Protein AF-A0A7C6M2B3-F1 (afdb_monomer_lite)

Foldseek 3Di:
DDPVVVCVVVVPDPDLPPDVLVVLVVVLVVLLCVLQPPDDAQEDPPSQADPPSCCVCRDVSCDPVSLVSNLVSCLVVLHAYECEPVRLDDALVSVLVSVVSVHAYDYHPPDPDPCPPDRPSVVVSCVVSVPDPSRHDDDDDDD

Sequence (143 aa):
MNRRNFLKSAGIAGGVFGDVEFFMQRYFDHTIDVITNPEPLDILGWPLYLPGSVARDYYKLWTKERLNRIIEAAEARGIAIEINNTARTPHEEFITMAKRAGLKFTFGSDTRNHTMGRLDYCLQVAKKCGLTRSDFFVPKRAL

Structure (mmCIF, N/CA/C/O backbone):
data_AF-A0A7C6M2B3-F1
#
_entry.id   AF-A0A7C6M2B3-F1
#
loop_
_atom_site.group_PDB
_atom_site.id
_atom_site.type_symbol
_atom_site.label_atom_id
_atom_site.label_alt_id
_atom_site.label_comp_id
_atom_site.label_asym_id
_atom_site.label_entity_id
_atom_site.label_seq_id
_atom_site.pdbx_PDB_ins_code
_atom_site.Cartn_x
_atom_site.Cartn_y
_atom_site.Cartn_z
_atom_site.occupancy
_atom_site.B_iso_or_equiv
_atom_site.auth_seq_id
_atom_site.auth_comp_id
_atom_site.auth_asym_id
_atom_site.auth_atom_id
_atom_site.pdbx_PDB_model_num
ATOM 1 N N . MET A 1 1 ? 14.737 27.321 -21.600 1.00 49.91 1 MET A N 1
ATOM 2 C CA . MET A 1 1 ? 14.943 25.853 -21.614 1.00 49.91 1 MET A CA 1
ATOM 3 C C . MET A 1 1 ? 13.741 25.205 -22.298 1.00 49.91 1 MET A C 1
ATOM 5 O O . MET A 1 1 ? 12.626 25.461 -21.872 1.00 49.91 1 MET A O 1
ATOM 9 N N . ASN A 1 2 ? 13.921 24.489 -23.414 1.00 39.97 2 ASN A N 1
ATOM 10 C CA . ASN A 1 2 ? 12.797 24.029 -24.248 1.00 39.97 2 ASN A CA 1
ATOM 11 C C . ASN A 1 2 ? 12.174 22.726 -23.694 1.00 39.97 2 ASN A C 1
ATOM 13 O O . ASN A 1 2 ? 12.912 21.852 -23.239 1.00 39.97 2 ASN A O 1
ATOM 17 N N . ARG A 1 3 ? 10.839 22.574 -23.759 1.00 46.47 3 ARG A N 1
ATOM 18 C CA . ARG A 1 3 ? 10.052 21.454 -23.177 1.00 46.47 3 ARG A CA 1
ATOM 19 C C . ARG A 1 3 ? 10.587 20.059 -23.534 1.00 46.47 3 ARG A C 1
ATOM 21 O O . ARG A 1 3 ? 10.484 19.141 -22.728 1.00 46.47 3 ARG A O 1
ATOM 28 N N . ARG A 1 4 ? 11.210 19.898 -24.708 1.00 46.47 4 ARG A N 1
ATOM 29 C CA . ARG A 1 4 ? 11.842 18.633 -25.134 1.00 46.47 4 ARG A CA 1
ATOM 30 C C . ARG A 1 4 ? 13.051 18.223 -24.284 1.00 46.47 4 ARG A C 1
ATOM 32 O O . ARG A 1 4 ? 13.269 17.029 -24.110 1.00 46.47 4 ARG A O 1
ATOM 39 N N . ASN A 1 5 ? 13.807 19.173 -23.733 1.00 43.09 5 ASN A N 1
ATOM 40 C CA . ASN A 1 5 ? 14.972 18.860 -22.898 1.00 43.09 5 ASN A CA 1
ATOM 41 C C . ASN A 1 5 ? 14.565 18.468 -21.473 1.00 43.09 5 ASN A C 1
ATOM 43 O O . ASN A 1 5 ? 15.198 17.594 -20.894 1.00 43.09 5 ASN A O 1
ATOM 47 N N . PHE A 1 6 ? 13.467 19.027 -20.954 1.00 49.12 6 PHE A N 1
ATOM 48 C CA . PHE A 1 6 ? 12.906 18.625 -19.659 1.00 49.12 6 PHE A CA 1
ATOM 49 C C . PHE A 1 6 ? 12.366 17.185 -19.688 1.00 49.12 6 PHE A C 1
ATOM 51 O O . PHE A 1 6 ? 12.558 16.419 -18.751 1.00 49.12 6 PHE A O 1
ATOM 58 N N . LEU A 1 7 ? 11.748 16.780 -20.802 1.00 40.19 7 LEU A N 1
ATOM 59 C CA . LEU A 1 7 ? 11.204 15.427 -20.958 1.00 40.19 7 LEU A CA 1
ATOM 60 C C . LEU A 1 7 ? 12.295 14.349 -21.079 1.00 40.19 7 LEU A C 1
ATOM 62 O O . LEU A 1 7 ? 12.087 13.233 -20.607 1.00 40.19 7 LEU A O 1
ATOM 66 N N . LYS A 1 8 ? 13.473 14.678 -21.635 1.00 42.09 8 LYS A N 1
ATOM 67 C CA . LYS A 1 8 ? 14.635 13.770 -21.641 1.00 42.09 8 LYS A CA 1
ATOM 68 C C . LYS A 1 8 ? 15.278 13.619 -20.261 1.00 42.09 8 LYS A C 1
ATOM 70 O O . LYS A 1 8 ? 15.669 12.511 -19.921 1.00 42.09 8 LYS A O 1
ATOM 75 N N . SER A 1 9 ? 15.342 14.681 -19.454 1.00 45.50 9 SER A N 1
ATOM 76 C CA . SER A 1 9 ? 15.815 14.582 -18.062 1.00 45.50 9 SER A CA 1
ATOM 77 C C . SER A 1 9 ? 14.808 13.911 -17.123 1.00 45.50 9 SER A C 1
ATOM 79 O O . SER A 1 9 ? 15.189 13.463 -16.050 1.00 45.50 9 SER A O 1
ATOM 81 N N . ALA A 1 10 ? 13.531 13.844 -17.514 1.00 47.31 10 ALA A N 1
ATOM 82 C CA . ALA A 1 10 ? 12.451 13.297 -16.695 1.00 47.31 10 ALA A CA 1
ATOM 83 C C . ALA A 1 10 ? 12.029 11.861 -17.075 1.00 47.31 10 ALA A C 1
ATOM 85 O O . ALA A 1 10 ? 11.154 11.302 -16.424 1.00 47.31 10 ALA A O 1
ATOM 86 N N . GLY A 1 11 ? 12.613 11.252 -18.117 1.00 46.12 11 GLY A N 1
ATOM 87 C CA . GLY A 1 11 ? 12.362 9.844 -18.468 1.00 46.12 11 GLY A CA 1
ATOM 88 C C . GLY A 1 11 ? 10.928 9.511 -18.917 1.00 46.12 11 GLY A C 1
ATOM 89 O O . GLY A 1 11 ? 10.542 8.346 -18.911 1.00 46.12 11 GLY A O 1
ATOM 90 N N . ILE A 1 12 ? 10.122 10.498 -19.327 1.00 48.25 12 ILE A N 1
ATOM 91 C CA . ILE A 1 12 ? 8.665 10.339 -19.546 1.00 48.25 12 ILE A CA 1
ATOM 92 C C . ILE A 1 12 ? 8.311 9.993 -21.006 1.00 48.25 12 ILE A C 1
ATOM 94 O O . ILE A 1 12 ? 7.336 10.487 -21.568 1.00 48.25 12 ILE A O 1
ATOM 98 N N . ALA A 1 13 ? 9.109 9.155 -21.662 1.00 39.03 13 ALA A N 1
ATOM 99 C CA . ALA A 1 13 ? 8.778 8.637 -22.988 1.00 39.03 13 ALA A CA 1
ATOM 100 C C . ALA A 1 13 ? 9.310 7.211 -23.140 1.00 39.03 13 ALA A C 1
ATOM 102 O O . ALA A 1 13 ? 10.431 7.025 -23.598 1.00 39.03 13 ALA A O 1
ATOM 103 N N . GLY A 1 14 ? 8.517 6.217 -22.717 1.00 47.66 14 GLY A N 1
ATOM 104 C CA . GLY A 1 14 ? 8.690 4.800 -23.081 1.00 47.66 14 GLY A CA 1
ATOM 105 C C . GLY A 1 14 ? 10.099 4.214 -22.918 1.00 47.66 14 GLY A C 1
ATOM 106 O O . GLY A 1 14 ? 10.473 3.329 -23.681 1.00 47.66 14 GLY A O 1
ATOM 107 N N . GLY A 1 15 ? 10.895 4.733 -21.982 1.00 44.41 15 GLY A N 1
ATOM 108 C CA . GLY A 1 15 ? 12.315 4.431 -21.860 1.00 44.41 15 GLY A CA 1
ATOM 109 C C . GLY A 1 15 ? 12.590 3.396 -20.781 1.00 44.41 15 GLY A C 1
ATOM 110 O O . GLY A 1 15 ? 12.019 3.446 -19.692 1.00 44.41 15 GLY A O 1
ATOM 111 N N . VAL A 1 16 ? 13.510 2.479 -21.074 1.00 49.19 16 VAL A N 1
ATOM 112 C CA . VAL A 1 16 ? 14.270 1.759 -20.048 1.00 49.19 16 VAL A CA 1
ATOM 113 C C . VAL A 1 16 ? 14.832 2.818 -19.099 1.00 49.19 16 VAL A C 1
ATOM 115 O O . VAL A 1 16 ? 15.520 3.735 -19.551 1.00 49.19 16 VAL A O 1
ATOM 118 N N . PHE A 1 17 ? 14.500 2.750 -17.810 1.00 55.28 17 PHE A N 1
ATOM 119 C CA . PHE A 1 17 ? 15.114 3.650 -16.839 1.00 55.28 17 PHE A CA 1
ATOM 120 C C . PHE A 1 17 ? 16.617 3.369 -16.852 1.00 55.28 17 PHE A C 1
ATOM 122 O O . PHE A 1 17 ? 17.038 2.262 -16.526 1.00 55.28 17 PHE A O 1
ATOM 129 N N . GLY A 1 18 ? 17.414 4.352 -17.286 1.00 65.69 18 GLY A N 1
ATOM 130 C CA . GLY A 1 18 ? 18.871 4.206 -17.378 1.00 65.69 18 GLY A CA 1
ATOM 131 C C . GLY A 1 18 ? 19.521 3.934 -16.020 1.00 65.69 18 GLY A C 1
ATOM 132 O O . GLY A 1 18 ? 20.586 3.329 -15.967 1.00 65.69 18 GLY A O 1
ATOM 133 N N . ASP A 1 19 ? 18.836 4.322 -14.941 1.00 84.94 19 ASP A N 1
ATOM 134 C CA . ASP A 1 19 ? 19.176 3.990 -13.564 1.00 84.94 19 ASP A CA 1
ATOM 135 C C . ASP A 1 19 ? 17.901 3.602 -12.791 1.00 84.94 19 ASP A C 1
ATOM 137 O O . ASP A 1 19 ? 17.106 4.446 -12.362 1.00 84.94 19 ASP A O 1
ATOM 141 N N . VAL A 1 20 ? 17.675 2.292 -12.676 1.00 90.44 20 VAL A N 1
ATOM 142 C CA . VAL A 1 20 ? 16.516 1.712 -11.980 1.00 90.44 20 VAL A CA 1
ATOM 143 C C . VAL A 1 20 ? 16.585 1.967 -10.473 1.00 90.44 20 VAL A C 1
ATOM 145 O O . VAL A 1 20 ? 15.546 2.178 -9.849 1.00 90.44 20 VAL A O 1
ATOM 148 N N . GLU A 1 21 ? 17.781 1.992 -9.882 1.00 90.31 21 GLU A N 1
ATOM 149 C CA . GLU A 1 21 ? 17.926 2.257 -8.449 1.00 90.31 21 GLU A CA 1
ATOM 150 C C . GLU A 1 21 ? 17.661 3.724 -8.130 1.00 90.31 21 GLU A C 1
ATOM 152 O O . GLU A 1 21 ? 16.969 4.014 -7.156 1.00 90.31 21 GLU A O 1
ATOM 157 N N . PHE A 1 22 ? 18.099 4.654 -8.983 1.00 91.25 22 PHE A N 1
ATOM 158 C CA . PHE A 1 22 ? 17.720 6.060 -8.845 1.00 91.25 22 PHE A CA 1
ATOM 159 C C . PHE A 1 22 ? 16.203 6.255 -8.957 1.00 91.25 22 PHE A C 1
ATOM 161 O O . PHE A 1 22 ? 15.615 6.975 -8.146 1.00 91.25 22 PHE A O 1
ATOM 168 N N . PHE A 1 23 ? 15.545 5.587 -9.914 1.00 93.56 23 PHE A N 1
ATOM 169 C CA . PHE A 1 23 ? 14.082 5.590 -9.994 1.00 93.56 23 PHE A CA 1
ATOM 170 C C . PHE A 1 23 ? 13.457 5.085 -8.690 1.00 93.56 23 PHE A C 1
ATOM 172 O O . PHE A 1 23 ? 12.613 5.773 -8.115 1.00 93.56 23 PHE A O 1
ATOM 179 N N . MET A 1 24 ? 13.895 3.920 -8.203 1.00 95.56 24 MET A N 1
ATOM 180 C CA . MET A 1 24 ? 13.353 3.330 -6.981 1.00 95.56 24 MET A CA 1
ATOM 181 C C . MET A 1 24 ? 13.578 4.211 -5.763 1.00 95.56 24 MET A C 1
ATOM 183 O O . MET A 1 24 ? 12.663 4.348 -4.959 1.00 95.56 24 MET A O 1
ATOM 187 N N . GLN A 1 25 ? 14.745 4.841 -5.639 1.00 95.25 25 GLN A N 1
ATOM 188 C CA . GLN A 1 25 ? 15.033 5.774 -4.558 1.00 95.25 25 GLN A CA 1
ATOM 189 C C . GLN A 1 25 ? 14.048 6.946 -4.579 1.00 95.25 25 GLN A C 1
ATOM 191 O O . GLN A 1 25 ? 13.386 7.216 -3.583 1.00 95.25 25 GLN A O 1
ATOM 196 N N . ARG A 1 26 ? 13.877 7.604 -5.732 1.00 96.19 26 ARG A N 1
ATOM 197 C CA . ARG A 1 26 ? 12.982 8.765 -5.854 1.00 96.19 26 ARG A CA 1
ATOM 198 C C . ARG A 1 26 ? 11.514 8.396 -5.659 1.00 96.19 26 ARG A C 1
ATOM 200 O O . ARG A 1 26 ? 10.786 9.161 -5.030 1.00 96.19 26 ARG A O 1
ATOM 207 N N . TYR A 1 27 ? 11.091 7.252 -6.191 1.00 96.56 27 TYR A N 1
ATOM 208 C CA . TYR A 1 27 ? 9.726 6.752 -6.055 1.00 96.56 27 TYR A CA 1
ATOM 209 C C . TYR A 1 27 ? 9.407 6.377 -4.605 1.00 96.56 27 TYR A C 1
ATOM 211 O O . TYR A 1 27 ? 8.364 6.761 -4.076 1.00 96.56 27 TYR A O 1
ATOM 219 N N . PHE A 1 28 ? 10.337 5.693 -3.939 1.00 97.44 28 PHE A N 1
ATOM 220 C CA . PHE A 1 28 ? 10.224 5.341 -2.531 1.00 97.44 28 PHE A CA 1
ATOM 221 C C . PHE A 1 28 ? 10.216 6.582 -1.629 1.00 97.44 28 PHE A C 1
ATOM 223 O O . PHE A 1 28 ? 9.325 6.706 -0.796 1.00 97.44 28 PHE A O 1
ATOM 230 N N . ASP A 1 29 ? 11.137 7.529 -1.827 1.00 98.06 29 ASP A N 1
ATOM 231 C CA . ASP A 1 29 ? 11.188 8.760 -1.029 1.00 98.06 29 ASP A CA 1
ATOM 232 C C . ASP A 1 29 ? 9.892 9.563 -1.157 1.00 98.06 29 ASP A C 1
ATOM 234 O O . ASP A 1 29 ? 9.359 10.043 -0.161 1.00 98.06 29 ASP A O 1
ATOM 2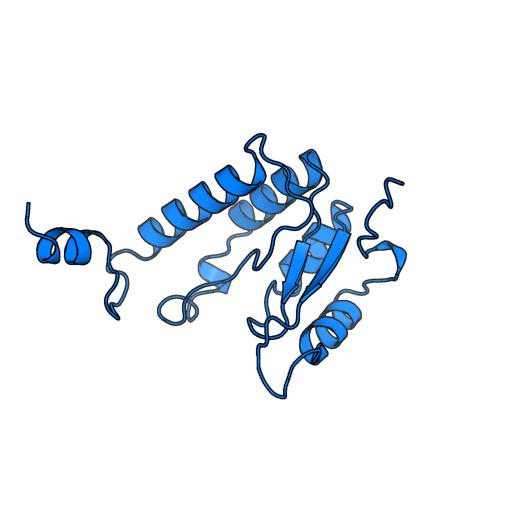38 N N . HIS A 1 30 ? 9.344 9.657 -2.372 1.00 97.81 30 HIS A N 1
ATOM 239 C CA . HIS A 1 30 ? 8.053 10.303 -2.581 1.00 97.81 30 HIS A CA 1
ATOM 240 C C . HIS A 1 30 ? 6.901 9.534 -1.922 1.00 97.81 30 HIS A C 1
ATOM 242 O O . HIS A 1 30 ? 6.009 10.151 -1.352 1.00 97.81 30 HIS A O 1
ATOM 248 N N . THR A 1 31 ? 6.924 8.200 -1.958 1.00 97.88 31 THR A N 1
ATOM 249 C CA . THR A 1 31 ? 5.925 7.370 -1.267 1.00 97.88 31 THR A CA 1
ATOM 250 C C . THR A 1 31 ? 5.950 7.636 0.237 1.00 97.88 31 THR A C 1
ATOM 252 O O . THR A 1 31 ? 4.899 7.845 0.835 1.00 97.88 31 THR A O 1
ATOM 255 N N . ILE A 1 32 ? 7.139 7.694 0.846 1.00 98.50 32 ILE A N 1
ATOM 256 C CA . ILE A 1 32 ? 7.282 8.045 2.262 1.00 98.50 32 ILE A CA 1
ATOM 257 C C . ILE A 1 32 ? 6.785 9.466 2.520 1.00 98.50 32 ILE A C 1
ATOM 259 O O . ILE A 1 32 ? 6.008 9.646 3.445 1.00 98.50 32 ILE A O 1
ATOM 263 N N . ASP A 1 33 ? 7.141 10.447 1.690 1.00 98.31 33 ASP A N 1
ATOM 264 C CA . ASP A 1 33 ? 6.665 11.830 1.828 1.00 98.31 33 ASP A CA 1
ATOM 265 C C . ASP A 1 33 ? 5.129 11.929 1.774 1.00 98.31 33 ASP A C 1
ATOM 267 O O . ASP A 1 33 ? 4.516 12.554 2.638 1.00 98.31 33 ASP A O 1
ATOM 271 N N . VAL A 1 34 ? 4.481 11.228 0.835 1.00 97.75 34 VAL A N 1
ATOM 272 C CA . VAL A 1 34 ? 3.012 11.115 0.758 1.00 97.75 34 VAL A CA 1
ATOM 273 C C . VAL A 1 34 ? 2.434 10.525 2.044 1.00 97.75 34 VAL A C 1
ATOM 275 O O . VAL A 1 34 ? 1.429 11.021 2.555 1.00 97.75 34 VAL A O 1
ATOM 278 N N . ILE A 1 35 ? 3.073 9.484 2.580 1.00 98.38 35 ILE A N 1
ATOM 279 C CA . ILE A 1 35 ? 2.633 8.852 3.819 1.00 98.38 35 ILE A CA 1
ATOM 280 C C . ILE A 1 35 ? 2.897 9.762 5.011 1.00 98.38 35 ILE A C 1
ATOM 282 O O . ILE A 1 35 ? 2.061 9.778 5.884 1.00 98.38 35 ILE A O 1
ATOM 286 N N . THR A 1 36 ? 3.988 10.519 5.110 1.00 98.00 36 THR A N 1
ATOM 287 C CA . THR A 1 36 ? 4.367 11.196 6.367 1.00 98.00 36 THR A CA 1
ATOM 288 C C . THR A 1 36 ? 3.966 12.664 6.460 1.00 98.00 36 THR A C 1
ATOM 290 O O . THR A 1 36 ? 4.031 13.236 7.547 1.00 98.00 36 THR A O 1
ATOM 293 N N . ASN A 1 37 ? 3.577 13.296 5.352 1.00 97.25 37 ASN A N 1
ATOM 294 C CA . ASN A 1 37 ? 3.157 14.698 5.361 1.00 97.25 37 ASN A CA 1
ATOM 295 C C . ASN A 1 37 ? 1.832 14.898 6.147 1.00 97.25 37 ASN A C 1
ATOM 297 O O . ASN A 1 37 ? 1.125 13.928 6.426 1.00 97.25 37 ASN A O 1
ATOM 301 N N . PRO A 1 38 ? 1.471 16.138 6.528 1.00 96.06 38 PRO A N 1
ATOM 302 C CA . PRO A 1 38 ? 0.314 16.387 7.390 1.00 96.06 38 PRO A CA 1
ATOM 303 C C . PRO A 1 38 ? -1.049 16.334 6.677 1.00 96.06 38 PRO A C 1
ATOM 305 O O . PRO A 1 38 ? -2.070 16.431 7.357 1.00 96.06 38 PRO A O 1
ATOM 308 N N . GLU A 1 39 ? -1.100 16.186 5.350 1.00 97.06 39 GLU A N 1
ATOM 309 C CA . GLU A 1 39 ? -2.360 16.176 4.600 1.00 97.06 39 GLU A CA 1
ATOM 310 C C . GLU A 1 39 ? -3.228 14.963 4.972 1.00 97.06 39 GLU A C 1
ATOM 312 O O . GLU A 1 39 ? -2.694 13.873 5.213 1.00 97.06 39 GLU A O 1
ATOM 317 N N . PRO A 1 40 ? -4.566 15.103 5.005 1.00 95.38 40 PRO A N 1
ATOM 318 C CA . PRO A 1 40 ? -5.461 13.991 5.303 1.00 95.38 40 PRO A CA 1
ATOM 319 C C . PRO A 1 40 ? -5.299 12.838 4.307 1.00 95.38 40 PRO A C 1
ATOM 321 O O . PRO A 1 40 ? -5.443 13.017 3.097 1.00 95.38 40 PRO A O 1
ATOM 324 N N . LEU A 1 41 ? -5.041 11.637 4.824 1.00 96.06 41 LEU A N 1
ATOM 325 C CA . LEU A 1 41 ? -4.935 10.417 4.033 1.00 96.06 41 LEU A CA 1
ATOM 326 C C . LEU A 1 41 ? -5.468 9.242 4.853 1.00 96.06 41 LEU A C 1
ATOM 328 O O . LEU A 1 41 ? -4.882 8.891 5.869 1.00 96.06 41 LEU A O 1
ATOM 332 N N . ASP A 1 42 ? -6.569 8.633 4.415 1.00 97.06 42 ASP A N 1
ATOM 333 C CA . ASP A 1 42 ? -7.125 7.443 5.075 1.00 97.06 42 ASP A CA 1
ATOM 334 C C . ASP A 1 42 ? -6.560 6.140 4.493 1.00 97.06 42 ASP A C 1
ATOM 336 O O . ASP A 1 42 ? -6.409 5.144 5.199 1.00 97.06 42 ASP A O 1
ATOM 340 N N . ILE A 1 43 ? -6.286 6.125 3.183 1.00 98.12 43 ILE A N 1
ATOM 341 C CA . ILE A 1 43 ? -5.934 4.923 2.420 1.00 98.12 43 ILE A CA 1
ATOM 342 C C . ILE A 1 43 ? -4.758 5.236 1.494 1.00 98.12 43 ILE A C 1
ATOM 344 O O . ILE A 1 43 ? -4.859 6.105 0.629 1.00 98.12 43 ILE A O 1
ATOM 348 N N . LEU A 1 44 ? -3.675 4.469 1.609 1.00 97.94 44 LEU A N 1
ATOM 349 C CA . LEU A 1 44 ? -2.594 4.446 0.631 1.00 97.94 44 LEU A CA 1
ATOM 350 C C . LEU A 1 44 ? -2.986 3.540 -0.544 1.00 97.94 44 LEU A C 1
ATOM 352 O O . LEU A 1 44 ? -2.916 2.309 -0.457 1.00 97.94 44 LEU A O 1
ATOM 356 N N . GLY A 1 45 ? -3.418 4.164 -1.638 1.00 96.50 45 GLY A N 1
ATOM 357 C CA . GLY A 1 45 ? -3.689 3.490 -2.907 1.00 96.50 45 GLY A CA 1
ATOM 358 C C . GLY A 1 45 ? -2.403 3.049 -3.604 1.00 96.50 45 GLY A C 1
ATOM 359 O O . GLY A 1 45 ? -1.393 3.747 -3.535 1.00 96.50 45 GLY A O 1
ATOM 360 N N . TRP A 1 46 ? -2.445 1.912 -4.304 1.00 93.94 46 TRP A N 1
ATOM 361 C CA . TRP A 1 46 ? -1.328 1.415 -5.125 1.00 93.94 46 TRP A CA 1
ATOM 362 C C . TRP A 1 46 ? 0.032 1.326 -4.388 1.00 93.94 46 TRP A C 1
ATOM 364 O O . TRP A 1 46 ? 1.062 1.712 -4.946 1.00 93.94 46 TRP A O 1
ATOM 374 N N . PRO A 1 47 ? 0.091 0.766 -3.163 1.00 92.88 47 PRO A N 1
ATOM 375 C CA . PRO A 1 47 ? 1.212 0.961 -2.234 1.00 92.88 47 PRO A CA 1
ATOM 376 C C . PRO A 1 47 ? 2.571 0.461 -2.747 1.00 92.88 47 PRO A C 1
ATOM 378 O O . PRO A 1 47 ? 3.600 0.957 -2.308 1.00 92.88 47 PRO A O 1
ATOM 381 N N . LEU A 1 48 ? 2.589 -0.522 -3.656 1.00 97.25 48 LEU A N 1
ATOM 382 C CA . LEU A 1 48 ? 3.811 -1.119 -4.209 1.00 97.25 48 LEU A CA 1
ATOM 383 C C . LEU A 1 48 ? 3.782 -1.218 -5.739 1.00 97.25 48 LEU A C 1
ATOM 385 O O . LEU A 1 48 ? 4.424 -2.102 -6.309 1.00 97.25 48 LEU A O 1
ATOM 389 N N . TYR A 1 49 ? 2.981 -0.405 -6.427 1.00 96.38 49 TYR A N 1
ATOM 390 C CA . TYR A 1 49 ? 2.937 -0.463 -7.887 1.00 96.38 49 TYR A CA 1
ATOM 391 C C . TYR A 1 49 ? 4.296 -0.103 -8.496 1.00 96.38 49 TYR A C 1
ATOM 393 O O . TYR A 1 49 ? 4.987 0.794 -8.027 1.00 96.38 49 TYR A O 1
ATOM 401 N N . LEU A 1 50 ? 4.661 -0.793 -9.576 1.00 95.25 50 LEU A N 1
ATOM 402 C CA . LEU A 1 50 ? 5.814 -0.452 -10.395 1.00 95.25 50 LEU A CA 1
ATOM 403 C C . LEU A 1 50 ? 5.393 -0.415 -11.866 1.00 95.25 50 LEU A C 1
ATOM 405 O O . LEU A 1 50 ? 4.664 -1.308 -12.308 1.00 95.25 50 LEU A O 1
ATOM 409 N N . PRO A 1 51 ? 5.858 0.573 -12.651 1.00 92.06 51 PRO A N 1
ATOM 410 C CA . PRO A 1 51 ? 5.572 0.606 -14.075 1.00 92.06 51 PRO A CA 1
ATOM 411 C C . PRO A 1 51 ? 6.198 -0.598 -14.787 1.00 92.06 51 PRO A C 1
ATOM 413 O O . PRO A 1 51 ? 7.254 -1.102 -14.397 1.00 92.06 51 PRO A O 1
ATOM 416 N N . GLY A 1 52 ? 5.559 -1.042 -15.874 1.00 89.94 52 GLY A N 1
ATOM 417 C CA . GLY A 1 52 ? 5.936 -2.269 -16.587 1.00 89.94 52 GLY A CA 1
ATOM 418 C C . GLY A 1 52 ? 7.406 -2.339 -17.024 1.00 89.94 52 GLY A C 1
ATOM 419 O O . GLY A 1 52 ? 7.969 -3.428 -17.077 1.00 89.94 52 GLY A O 1
ATOM 420 N N . SER A 1 53 ? 8.062 -1.198 -17.262 1.00 88.62 53 SER A N 1
ATOM 421 C CA . SER A 1 53 ? 9.484 -1.135 -17.627 1.00 88.62 53 SER A CA 1
ATOM 422 C C . SER A 1 53 ? 10.452 -1.550 -16.508 1.00 88.62 53 SER A C 1
ATOM 424 O O . SER A 1 53 ? 11.589 -1.897 -16.819 1.00 88.62 53 SER A O 1
ATOM 426 N N . VAL A 1 54 ? 10.027 -1.563 -15.238 1.00 91.38 54 VAL A N 1
ATOM 427 C CA . VAL A 1 54 ? 10.837 -2.021 -14.080 1.00 91.38 54 VAL A CA 1
ATOM 428 C C . VAL A 1 54 ? 10.192 -3.161 -13.299 1.00 91.38 54 VAL A C 1
ATOM 430 O O . VAL A 1 54 ? 10.864 -3.828 -12.519 1.00 91.38 54 VAL A O 1
ATOM 433 N N . ALA A 1 55 ? 8.912 -3.451 -13.541 1.00 90.81 55 ALA A N 1
ATOM 434 C CA . ALA A 1 55 ? 8.175 -4.502 -12.839 1.00 90.81 55 ALA A CA 1
ATOM 435 C C . ALA A 1 55 ? 8.781 -5.913 -13.005 1.00 90.81 55 ALA A C 1
ATOM 437 O O . ALA A 1 55 ? 8.531 -6.784 -12.177 1.00 90.81 55 ALA A O 1
ATOM 438 N N . ARG A 1 56 ? 9.625 -6.152 -14.021 1.00 91.19 56 ARG A N 1
ATOM 439 C CA . ARG A 1 56 ? 10.398 -7.406 -14.158 1.00 91.19 56 ARG A CA 1
ATOM 440 C C . ARG A 1 56 ? 11.289 -7.712 -12.949 1.00 91.19 56 ARG A C 1
ATOM 442 O O . ARG A 1 56 ? 11.500 -8.877 -12.639 1.00 91.19 56 ARG A O 1
ATOM 449 N N . ASP A 1 57 ? 11.768 -6.680 -12.261 1.00 93.12 57 ASP A N 1
ATOM 450 C CA . ASP A 1 57 ? 12.651 -6.789 -11.099 1.00 93.12 57 ASP A CA 1
ATOM 451 C C . ASP A 1 57 ? 11.886 -6.522 -9.784 1.00 93.12 57 ASP A C 1
ATOM 453 O O . ASP A 1 57 ? 12.491 -6.266 -8.748 1.00 93.12 57 ASP A O 1
ATOM 457 N N . TYR A 1 58 ? 10.547 -6.603 -9.797 1.00 95.31 58 TYR A N 1
ATOM 458 C CA . TYR A 1 58 ? 9.652 -6.184 -8.707 1.00 95.31 58 TYR A CA 1
ATOM 459 C C . TYR A 1 58 ? 10.101 -6.604 -7.301 1.00 95.31 58 TYR A C 1
ATOM 461 O O . TYR A 1 58 ? 10.266 -5.754 -6.430 1.00 95.31 58 TYR A O 1
ATOM 469 N N . TYR A 1 59 ? 10.341 -7.899 -7.079 1.00 95.75 59 TYR A N 1
ATOM 470 C CA . TYR A 1 59 ? 10.734 -8.419 -5.763 1.00 95.75 59 TYR A CA 1
ATOM 471 C C . TYR A 1 59 ? 12.161 -8.029 -5.364 1.00 95.75 59 TYR A C 1
ATOM 473 O O . TYR A 1 59 ? 12.465 -7.938 -4.181 1.00 95.75 59 TYR A O 1
ATOM 481 N N . LYS A 1 60 ? 13.042 -7.779 -6.339 1.00 95.88 60 LYS A N 1
ATOM 482 C CA . LYS A 1 60 ? 14.396 -7.277 -6.083 1.00 95.88 60 LYS A CA 1
ATOM 483 C C . LYS A 1 60 ? 14.358 -5.805 -5.669 1.00 95.88 60 LYS A C 1
ATOM 485 O O . LYS A 1 60 ? 15.113 -5.392 -4.796 1.00 95.88 60 LYS A O 1
ATOM 490 N N . LEU A 1 61 ? 13.490 -5.022 -6.306 1.00 96.25 61 LEU A N 1
ATOM 491 C CA . LEU A 1 61 ? 13.366 -3.587 -6.065 1.00 96.25 61 LEU A CA 1
ATOM 492 C C . LEU A 1 61 ? 12.604 -3.287 -4.766 1.00 96.25 61 LEU A C 1
ATOM 494 O O . LEU A 1 61 ? 12.943 -2.337 -4.059 1.00 96.25 61 LEU A O 1
ATOM 498 N N . TRP A 1 62 ? 11.622 -4.107 -4.399 1.00 97.69 62 TRP A N 1
ATOM 499 C CA . TRP A 1 62 ? 10.937 -4.013 -3.112 1.00 97.69 62 TRP A CA 1
ATOM 500 C C . TRP A 1 62 ? 11.657 -4.807 -2.023 1.00 97.69 62 TRP A C 1
ATOM 502 O O . TRP A 1 62 ? 11.244 -5.900 -1.644 1.00 97.69 62 TRP A O 1
ATOM 512 N N . THR A 1 63 ? 12.742 -4.233 -1.508 1.00 97.81 63 THR A N 1
ATOM 513 C CA . THR A 1 63 ? 13.513 -4.835 -0.414 1.00 97.81 63 THR A CA 1
ATOM 514 C C . THR A 1 63 ? 12.738 -4.801 0.903 1.00 97.81 63 THR A C 1
ATOM 516 O O . THR A 1 63 ? 11.892 -3.928 1.120 1.00 97.81 63 THR A O 1
ATOM 519 N N . LYS A 1 64 ? 13.067 -5.709 1.828 1.00 97.81 64 LYS A N 1
ATOM 520 C CA . LYS A 1 64 ? 12.438 -5.773 3.158 1.00 97.81 64 LYS A CA 1
ATOM 521 C C . LYS A 1 64 ? 12.550 -4.460 3.925 1.00 97.81 64 LYS A C 1
ATOM 523 O O . LYS A 1 64 ? 11.615 -4.079 4.619 1.00 97.81 64 LYS A O 1
ATOM 528 N N . GLU A 1 65 ? 13.659 -3.749 3.765 1.00 98.19 65 GLU A N 1
ATOM 529 C CA . GLU A 1 65 ? 13.898 -2.449 4.387 1.00 98.19 65 GLU A CA 1
ATOM 530 C C . GLU A 1 65 ? 12.911 -1.399 3.859 1.00 98.19 65 GLU A C 1
ATOM 532 O O . GLU A 1 65 ? 12.311 -0.670 4.646 1.00 98.19 65 GLU A O 1
ATOM 537 N N . ARG A 1 66 ? 12.684 -1.350 2.536 1.00 98.38 66 ARG A N 1
ATOM 538 C CA . ARG A 1 66 ? 11.682 -0.457 1.927 1.00 98.38 66 ARG A CA 1
ATOM 539 C C . ARG A 1 66 ? 10.268 -0.826 2.392 1.00 98.38 66 ARG A C 1
ATOM 541 O O . ARG A 1 66 ? 9.502 0.057 2.768 1.00 98.38 66 ARG A O 1
ATOM 548 N N . LEU A 1 67 ? 9.941 -2.120 2.422 1.00 98.69 67 LEU A N 1
ATOM 549 C CA . LEU A 1 67 ? 8.636 -2.606 2.879 1.00 98.69 67 LEU A CA 1
ATOM 550 C C . LEU A 1 67 ? 8.354 -2.231 4.342 1.00 98.69 67 LEU A C 1
ATOM 552 O O . LEU A 1 67 ? 7.296 -1.675 4.628 1.00 98.69 67 LEU A O 1
ATOM 556 N N . ASN A 1 68 ? 9.304 -2.486 5.248 1.00 98.69 68 ASN A N 1
ATOM 557 C CA . ASN A 1 68 ? 9.171 -2.147 6.668 1.00 98.69 68 ASN A CA 1
ATOM 558 C C . ASN A 1 68 ? 8.953 -0.650 6.874 1.00 98.69 68 ASN A C 1
ATOM 560 O O . ASN A 1 68 ? 8.038 -0.268 7.591 1.00 98.69 68 ASN A O 1
ATOM 564 N N . ARG A 1 69 ? 9.715 0.203 6.181 1.00 98.69 69 ARG A N 1
ATOM 565 C CA . ARG A 1 69 ? 9.565 1.659 6.306 1.00 98.69 69 ARG A CA 1
ATOM 566 C C . ARG A 1 69 ? 8.191 2.166 5.863 1.00 98.69 69 ARG A C 1
ATOM 568 O O . ARG A 1 69 ? 7.665 3.087 6.478 1.00 98.69 69 ARG A O 1
ATOM 575 N N . ILE A 1 70 ? 7.601 1.580 4.816 1.00 98.75 70 ILE A N 1
ATOM 576 C CA . ILE A 1 70 ? 6.224 1.910 4.403 1.00 98.75 70 ILE A CA 1
ATOM 577 C C . ILE A 1 70 ? 5.231 1.480 5.487 1.00 98.75 70 ILE A C 1
ATOM 579 O O . ILE A 1 70 ? 4.324 2.240 5.814 1.00 98.75 70 ILE A O 1
ATOM 583 N N . ILE A 1 71 ? 5.407 0.279 6.045 1.00 98.88 71 ILE A N 1
ATOM 584 C CA . ILE A 1 71 ? 4.535 -0.263 7.095 1.00 98.88 71 ILE A CA 1
ATOM 585 C C . ILE A 1 71 ? 4.587 0.610 8.349 1.00 98.88 71 ILE A C 1
ATOM 587 O O . ILE A 1 71 ? 3.537 1.034 8.817 1.00 98.88 71 ILE A O 1
ATOM 591 N N . GLU A 1 72 ? 5.783 0.930 8.842 1.00 98.75 72 GLU A N 1
ATOM 592 C CA . GLU A 1 72 ? 5.992 1.778 10.022 1.00 98.75 72 GLU A CA 1
ATOM 593 C C . GLU A 1 72 ? 5.373 3.169 9.832 1.00 98.75 72 GLU A C 1
ATOM 595 O O . GLU A 1 72 ? 4.668 3.671 10.707 1.00 98.75 72 GLU A O 1
ATOM 600 N N . ALA A 1 73 ? 5.585 3.789 8.666 1.00 98.62 73 ALA A N 1
ATOM 601 C CA . ALA A 1 73 ? 5.036 5.109 8.373 1.00 98.62 73 ALA A CA 1
ATOM 602 C C . ALA A 1 73 ? 3.498 5.093 8.281 1.00 98.62 73 ALA A C 1
ATOM 604 O O . ALA A 1 73 ? 2.836 5.996 8.797 1.00 98.62 73 ALA A O 1
ATOM 605 N N . ALA A 1 74 ? 2.921 4.066 7.648 1.00 98.69 74 ALA A N 1
ATOM 606 C CA . ALA A 1 74 ? 1.473 3.911 7.553 1.00 98.69 74 ALA A CA 1
ATOM 607 C C . ALA A 1 74 ? 0.846 3.606 8.923 1.00 98.69 74 ALA A C 1
ATOM 609 O O . ALA A 1 74 ? -0.203 4.161 9.249 1.00 98.69 74 ALA A O 1
ATOM 610 N N . GLU A 1 75 ? 1.497 2.775 9.742 1.00 98.62 75 GLU A N 1
ATOM 611 C CA . GLU A 1 75 ? 1.038 2.412 11.087 1.00 98.62 75 GLU A CA 1
ATOM 612 C C . GLU A 1 75 ? 1.008 3.645 11.989 1.00 98.62 75 GLU A C 1
ATOM 614 O O . GLU A 1 75 ? -0.022 3.930 12.603 1.00 98.62 75 GLU A O 1
ATOM 619 N N . ALA A 1 76 ? 2.087 4.435 11.987 1.00 98.25 76 ALA A N 1
ATOM 620 C CA . ALA A 1 76 ? 2.209 5.650 12.789 1.00 98.25 76 ALA A CA 1
ATOM 621 C C . ALA A 1 76 ? 1.089 6.671 12.523 1.00 98.25 76 ALA A C 1
ATOM 623 O O . ALA A 1 76 ? 0.729 7.442 13.413 1.00 98.25 76 ALA A O 1
ATOM 624 N N . ARG A 1 77 ? 0.520 6.675 11.311 1.00 97.12 77 ARG A N 1
ATOM 625 C CA . ARG A 1 77 ? -0.596 7.554 10.931 1.00 97.12 77 ARG A CA 1
ATOM 626 C C . ARG A 1 77 ? -1.960 6.870 10.895 1.00 97.12 77 ARG A C 1
ATOM 628 O O . ARG A 1 77 ? -2.955 7.541 10.638 1.00 97.12 77 ARG A O 1
ATOM 635 N N . GLY A 1 78 ? -2.029 5.563 11.140 1.00 96.88 78 GLY A N 1
ATOM 636 C CA . GLY A 1 78 ? -3.269 4.796 11.024 1.00 96.88 78 GLY A CA 1
ATOM 637 C C . GLY A 1 78 ? -3.828 4.730 9.597 1.00 96.88 78 GLY A C 1
ATOM 638 O O . GLY A 1 78 ? -5.044 4.647 9.430 1.00 96.88 78 GLY A O 1
ATOM 639 N N . ILE A 1 79 ? -2.962 4.776 8.581 1.00 98.25 79 ILE A N 1
ATOM 640 C CA . ILE A 1 79 ? -3.342 4.723 7.164 1.00 98.25 79 ILE A CA 1
ATOM 641 C C . ILE A 1 79 ? -3.606 3.273 6.752 1.00 98.25 79 ILE A C 1
ATOM 643 O O . ILE A 1 79 ? -2.780 2.387 6.967 1.00 98.25 79 ILE A O 1
ATOM 647 N N . ALA A 1 80 ? -4.745 3.020 6.111 1.00 98.62 80 ALA A N 1
ATOM 648 C CA . ALA A 1 80 ? -5.060 1.715 5.545 1.00 98.62 80 ALA A CA 1
ATOM 649 C C . ALA A 1 80 ? -4.333 1.473 4.212 1.00 98.62 80 ALA A C 1
ATOM 651 O O . ALA A 1 80 ? -4.030 2.396 3.463 1.00 98.62 80 ALA A O 1
ATOM 652 N N . ILE A 1 81 ? -4.094 0.209 3.881 1.00 98.75 81 ILE A N 1
ATOM 653 C CA . ILE A 1 81 ? -3.388 -0.213 2.669 1.00 98.75 81 ILE A CA 1
ATOM 654 C C . ILE A 1 81 ? -4.382 -0.754 1.641 1.00 98.75 81 ILE A C 1
ATOM 656 O O . ILE A 1 81 ? -5.135 -1.689 1.924 1.00 98.75 81 ILE A O 1
ATOM 660 N N . GLU A 1 82 ? -4.356 -0.224 0.420 1.00 98.62 82 GLU A N 1
ATOM 661 C CA . GLU A 1 82 ? -5.139 -0.793 -0.676 1.00 98.62 82 GLU A CA 1
ATOM 662 C C . GLU A 1 82 ? -4.518 -2.098 -1.195 1.00 98.62 82 GLU A C 1
ATOM 664 O O . GLU A 1 82 ? -3.330 -2.164 -1.511 1.00 98.62 82 GLU A O 1
ATOM 669 N N . ILE A 1 83 ? -5.352 -3.127 -1.362 1.00 98.62 83 ILE A N 1
ATOM 670 C CA . ILE A 1 83 ? -5.076 -4.279 -2.220 1.00 98.62 83 ILE A CA 1
ATOM 671 C C . ILE A 1 83 ? -5.792 -4.047 -3.547 1.00 98.62 83 ILE A C 1
ATOM 673 O O . ILE A 1 83 ? -7.024 -4.082 -3.621 1.00 98.62 83 ILE A O 1
ATOM 677 N N . ASN A 1 84 ? -5.010 -3.814 -4.596 1.00 97.94 84 ASN A N 1
ATOM 678 C CA . ASN A 1 84 ? -5.505 -3.409 -5.898 1.00 97.94 84 ASN A CA 1
ATOM 679 C C . ASN A 1 84 ? -5.610 -4.600 -6.859 1.00 97.94 84 ASN A C 1
ATOM 681 O O . ASN A 1 84 ? -4.630 -5.297 -7.139 1.00 97.94 84 ASN A O 1
ATOM 685 N N . ASN A 1 85 ? -6.806 -4.817 -7.402 1.00 97.00 85 ASN A N 1
ATOM 686 C CA . ASN A 1 85 ? -7.098 -5.928 -8.298 1.00 97.00 85 ASN A CA 1
ATOM 687 C C . ASN A 1 85 ? -6.422 -5.780 -9.665 1.00 97.00 85 ASN A C 1
ATOM 689 O O . ASN A 1 85 ? -5.917 -6.761 -10.208 1.00 97.00 85 ASN A O 1
ATOM 693 N N . THR A 1 86 ? -6.419 -4.568 -10.221 1.00 94.38 86 THR A N 1
ATOM 694 C CA . THR A 1 86 ? -5.899 -4.297 -11.568 1.00 94.38 86 THR A CA 1
ATOM 695 C C . THR A 1 86 ? -4.378 -4.343 -11.590 1.00 94.38 86 THR A C 1
ATOM 697 O O . THR A 1 86 ? -3.797 -5.002 -12.450 1.00 94.38 86 THR A O 1
ATOM 700 N N . ALA A 1 87 ? -3.730 -3.713 -10.609 1.00 93.56 87 ALA A N 1
ATOM 701 C CA . ALA A 1 87 ? -2.279 -3.753 -10.470 1.00 93.56 87 ALA A CA 1
ATOM 702 C C . ALA A 1 87 ? -1.767 -5.106 -9.946 1.00 93.56 87 ALA A C 1
ATOM 704 O O . ALA A 1 87 ? -0.593 -5.420 -10.127 1.00 93.56 87 ALA A O 1
ATOM 705 N N . ARG A 1 88 ? -2.633 -5.909 -9.308 1.00 95.31 88 ARG A N 1
ATOM 706 C CA . ARG A 1 88 ? -2.273 -7.151 -8.604 1.00 95.31 88 ARG A CA 1
ATOM 707 C C . ARG A 1 88 ? -1.159 -6.932 -7.572 1.00 95.31 88 ARG A C 1
ATOM 709 O O . ARG A 1 88 ? -0.211 -7.709 -7.480 1.00 95.31 88 ARG A O 1
ATOM 716 N N . THR A 1 89 ? -1.282 -5.859 -6.796 1.00 96.19 89 THR A N 1
ATOM 717 C CA . THR A 1 89 ? -0.360 -5.465 -5.721 1.00 96.19 89 THR A CA 1
ATOM 718 C C . THR A 1 89 ? -1.151 -5.023 -4.483 1.00 96.19 89 THR A C 1
ATOM 720 O O . THR A 1 89 ? -2.331 -4.690 -4.606 1.00 96.19 89 THR A O 1
ATOM 723 N N . PRO A 1 90 ? -0.546 -5.014 -3.282 1.00 97.75 90 PRO A N 1
ATOM 724 C CA . PRO A 1 90 ? 0.781 -5.528 -2.945 1.00 97.75 90 PRO A CA 1
ATOM 725 C C . PRO A 1 90 ? 0.836 -7.064 -2.963 1.00 97.75 90 PRO A C 1
ATOM 727 O O . PRO A 1 90 ? -0.189 -7.735 -3.083 1.00 97.75 90 PRO A O 1
ATOM 730 N N . HIS A 1 91 ? 2.047 -7.615 -2.895 1.00 97.19 91 HIS A N 1
ATOM 731 C CA . HIS A 1 91 ? 2.302 -9.056 -2.866 1.00 97.19 91 HIS A CA 1
ATOM 732 C C . HIS A 1 91 ? 2.121 -9.647 -1.451 1.00 97.19 91 HIS A C 1
ATOM 734 O O . HIS A 1 91 ? 2.066 -8.922 -0.456 1.00 97.19 91 HIS A O 1
ATOM 740 N N . GLU A 1 92 ? 2.045 -10.978 -1.362 1.00 98.12 92 G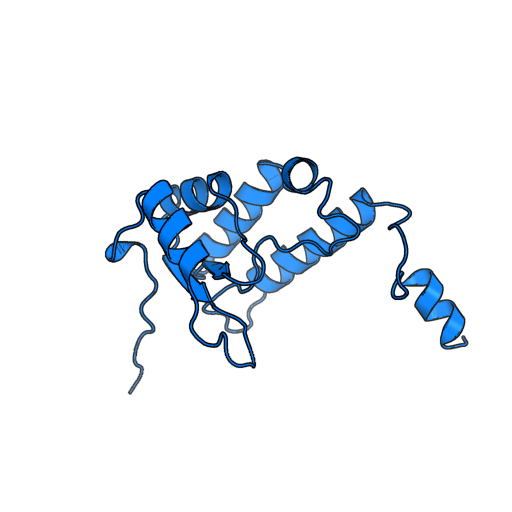LU A N 1
ATOM 741 C CA . GLU A 1 92 ? 1.694 -11.725 -0.138 1.00 98.12 92 GLU A CA 1
ATOM 742 C C . GLU A 1 92 ? 2.613 -11.437 1.066 1.00 98.12 92 GLU A C 1
ATOM 744 O O . GLU A 1 92 ? 2.130 -11.331 2.197 1.00 98.12 92 GLU A O 1
ATOM 749 N N . GLU A 1 93 ? 3.924 -11.279 0.845 1.00 98.25 93 GLU A N 1
ATOM 750 C CA . GLU A 1 93 ? 4.890 -10.980 1.916 1.00 98.25 93 GLU A CA 1
ATOM 751 C C . GLU A 1 93 ? 4.576 -9.639 2.590 1.00 98.25 93 GLU A C 1
ATOM 753 O O . GLU A 1 93 ? 4.390 -9.604 3.809 1.00 98.25 93 GLU A O 1
ATOM 758 N N . PHE A 1 94 ? 4.400 -8.569 1.807 1.00 98.75 94 PHE A N 1
ATOM 759 C CA . PHE A 1 94 ? 4.018 -7.260 2.336 1.00 98.75 94 PHE A CA 1
ATOM 760 C C . PHE A 1 94 ? 2.687 -7.292 3.088 1.00 98.75 94 PHE A C 1
ATOM 762 O O . PHE A 1 94 ? 2.605 -6.761 4.190 1.00 98.75 94 PHE A O 1
ATOM 769 N N . ILE A 1 95 ? 1.654 -7.949 2.543 1.00 98.81 95 ILE A N 1
ATOM 770 C CA . ILE A 1 95 ? 0.344 -8.058 3.213 1.00 98.81 95 ILE A CA 1
ATOM 771 C C . ILE A 1 95 ? 0.494 -8.755 4.569 1.00 98.81 95 ILE A C 1
ATOM 773 O O . ILE A 1 95 ? -0.072 -8.318 5.570 1.00 98.81 95 ILE A O 1
ATOM 777 N N . THR A 1 96 ? 1.296 -9.818 4.628 1.00 98.75 96 THR A N 1
ATOM 778 C CA . THR A 1 96 ? 1.528 -10.568 5.867 1.00 98.75 96 THR A CA 1
ATOM 779 C C . THR A 1 96 ? 2.328 -9.746 6.886 1.00 98.75 96 THR A C 1
ATOM 781 O O . THR A 1 96 ? 2.060 -9.821 8.085 1.00 98.75 96 THR A O 1
ATOM 784 N N . MET A 1 97 ? 3.310 -8.956 6.442 1.00 98.69 97 MET A N 1
ATOM 785 C CA . MET A 1 97 ? 4.053 -8.025 7.303 1.00 98.69 97 MET A CA 1
ATOM 786 C C . MET A 1 97 ? 3.146 -6.905 7.829 1.00 98.69 97 MET A C 1
ATOM 788 O O . MET A 1 97 ? 3.074 -6.703 9.037 1.00 98.69 97 MET A O 1
ATOM 792 N N . ALA A 1 98 ? 2.385 -6.254 6.947 1.00 98.75 98 ALA A N 1
ATOM 793 C CA . ALA A 1 98 ? 1.460 -5.178 7.292 1.00 98.75 98 ALA A CA 1
ATOM 794 C C . ALA A 1 98 ? 0.378 -5.644 8.278 1.00 98.75 98 ALA A C 1
ATOM 796 O O . ALA A 1 98 ? 0.114 -4.970 9.271 1.00 98.75 98 ALA A O 1
ATOM 797 N N . LYS A 1 99 ? -0.189 -6.842 8.073 1.00 98.69 99 LYS A N 1
ATOM 798 C CA . LYS A 1 99 ? -1.136 -7.444 9.022 1.00 98.69 99 LYS A CA 1
ATOM 799 C C . LYS A 1 99 ? -0.514 -7.618 10.408 1.00 98.69 99 LYS A C 1
ATOM 801 O O . LYS A 1 99 ? -1.167 -7.340 11.410 1.00 98.69 99 LYS A O 1
ATOM 806 N N . ARG A 1 100 ? 0.733 -8.101 10.480 1.00 98.56 100 ARG A N 1
ATOM 807 C CA . ARG A 1 100 ? 1.443 -8.288 11.757 1.00 98.56 100 ARG A CA 1
ATOM 808 C C . ARG A 1 100 ? 1.675 -6.967 12.493 1.00 98.56 100 ARG A C 1
ATOM 810 O O . ARG A 1 100 ? 1.607 -6.969 13.714 1.00 98.56 100 ARG A O 1
ATOM 817 N N . ALA A 1 101 ? 1.863 -5.873 11.759 1.00 98.50 101 ALA A N 1
ATOM 818 C CA . ALA A 1 101 ? 1.922 -4.512 12.295 1.00 98.50 101 ALA A CA 1
ATOM 819 C C . ALA A 1 101 ? 0.535 -3.902 12.601 1.00 98.50 101 ALA A C 1
ATOM 821 O O . ALA A 1 101 ? 0.421 -2.728 12.917 1.00 98.50 101 ALA A O 1
ATOM 822 N N . GLY A 1 102 ? -0.558 -4.664 12.476 1.00 98.44 102 GLY A N 1
ATOM 823 C CA . GLY A 1 102 ? -1.902 -4.192 12.820 1.00 98.44 102 GLY A CA 1
ATOM 824 C C . GLY A 1 102 ? -2.557 -3.260 11.794 1.00 98.44 102 GLY A C 1
ATOM 825 O O . GLY A 1 102 ? -3.669 -2.780 12.046 1.00 98.44 102 GLY A O 1
ATOM 826 N N . LEU A 1 103 ? -1.928 -3.045 10.631 1.00 98.69 103 LEU A N 1
ATOM 827 C CA . LEU A 1 103 ? -2.500 -2.247 9.549 1.00 98.69 103 LEU A CA 1
ATOM 828 C C . LEU A 1 103 ? -3.824 -2.827 9.050 1.00 98.69 103 LEU A C 1
ATOM 830 O O . LEU A 1 103 ? -4.070 -4.037 9.086 1.00 98.69 103 LEU A O 1
ATOM 834 N N . LYS A 1 104 ? -4.682 -1.929 8.563 1.00 98.69 104 LYS A N 1
ATOM 835 C CA . LYS A 1 104 ? -5.966 -2.275 7.955 1.00 98.69 104 LYS A CA 1
ATOM 836 C C . LYS A 1 104 ? -5.878 -2.249 6.439 1.00 98.69 104 LYS A C 1
ATOM 838 O O . LYS A 1 104 ? -5.064 -1.525 5.875 1.00 98.69 104 LYS A O 1
ATOM 843 N N . PHE A 1 105 ? -6.747 -3.009 5.785 1.00 98.81 105 PHE A N 1
ATOM 844 C CA . PHE A 1 105 ? -6.769 -3.139 4.332 1.00 98.81 105 PHE A CA 1
ATOM 845 C C . PHE A 1 105 ? -8.065 -2.623 3.715 1.00 98.81 105 PHE A C 1
ATOM 847 O O . PHE A 1 105 ? -9.127 -2.628 4.342 1.00 98.81 105 PHE A O 1
ATOM 854 N N . THR A 1 106 ? -7.976 -2.233 2.448 1.00 98.50 106 THR A N 1
ATOM 855 C CA . THR A 1 106 ? -9.115 -1.964 1.565 1.00 98.50 106 THR A CA 1
ATOM 856 C C . THR A 1 106 ? -8.952 -2.723 0.254 1.00 98.50 106 THR A C 1
ATOM 858 O O . THR A 1 106 ? -7.866 -3.197 -0.080 1.00 98.50 106 THR A O 1
ATOM 861 N N . PHE A 1 107 ? -10.044 -2.873 -0.492 1.00 97.94 107 PHE A N 1
ATOM 862 C CA . PHE A 1 107 ? -10.035 -3.479 -1.820 1.00 97.94 107 PHE A CA 1
ATOM 863 C C . PHE A 1 107 ? -10.338 -2.428 -2.880 1.00 97.94 107 PHE A C 1
ATOM 865 O O . PHE A 1 107 ? -11.316 -1.692 -2.758 1.00 97.94 107 PHE A O 1
ATOM 872 N N . GLY A 1 108 ? -9.535 -2.412 -3.941 1.00 96.88 108 GLY A N 1
ATOM 873 C CA . GLY A 1 108 ? -9.707 -1.505 -5.070 1.00 96.88 108 GLY A CA 1
ATOM 874 C C . GLY A 1 108 ? -9.746 -2.257 -6.390 1.00 96.88 108 GLY A C 1
ATOM 875 O O . GLY A 1 108 ? -8.829 -3.008 -6.710 1.00 96.88 108 GLY A O 1
ATOM 876 N N . SER A 1 109 ? -10.802 -2.058 -7.183 1.00 95.50 109 SER A N 1
ATOM 877 C CA . SER A 1 109 ? -10.850 -2.600 -8.551 1.00 95.50 109 SER A CA 1
ATOM 878 C C . SER A 1 109 ? -10.140 -1.697 -9.564 1.00 95.50 109 SER A C 1
ATOM 880 O O 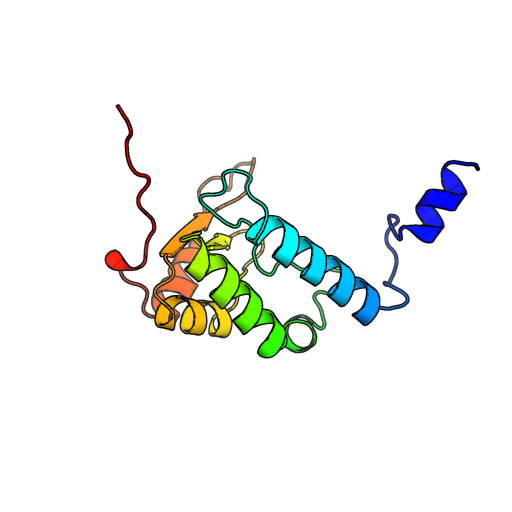. SER A 1 109 ? -9.667 -2.194 -10.580 1.00 95.50 109 SER A O 1
ATOM 882 N N . ASP A 1 110 ? -10.088 -0.387 -9.295 1.00 94.00 110 ASP A N 1
ATOM 883 C CA . ASP A 1 110 ? -9.524 0.684 -10.135 1.00 94.00 110 ASP A CA 1
ATOM 884 C C . ASP A 1 110 ? -9.821 0.565 -11.641 1.00 94.00 110 ASP A C 1
ATOM 886 O O . ASP A 1 110 ? -8.991 0.799 -12.519 1.00 94.00 110 ASP A O 1
ATOM 890 N N . THR A 1 111 ? -11.046 0.155 -11.954 1.00 93.12 111 THR A N 1
ATOM 891 C CA . THR A 1 111 ? -11.516 -0.069 -13.322 1.00 93.12 111 THR A CA 1
ATOM 892 C C . THR A 1 111 ? -12.607 0.934 -13.664 1.00 93.12 111 THR A C 1
ATOM 894 O O . THR A 1 111 ? -13.464 1.253 -12.845 1.00 93.12 111 THR A O 1
ATOM 897 N N . ARG A 1 112 ? -12.561 1.454 -14.896 1.00 92.69 112 ARG A N 1
ATOM 898 C CA . ARG A 1 112 ? -13.500 2.460 -15.437 1.00 92.69 112 ARG A CA 1
ATOM 899 C C . ARG A 1 112 ? -14.282 1.914 -16.639 1.00 92.69 112 ARG A C 1
ATOM 901 O O . ARG A 1 112 ? -14.637 2.652 -17.550 1.00 92.69 112 ARG A O 1
ATOM 908 N N . ASN A 1 113 ? -14.468 0.596 -16.686 1.00 92.44 113 ASN A N 1
ATOM 909 C CA . ASN A 1 113 ? -15.090 -0.126 -17.795 1.00 92.44 113 ASN A CA 1
ATOM 910 C C . ASN A 1 113 ? -15.974 -1.278 -17.269 1.00 92.44 113 ASN A C 1
ATOM 912 O O . ASN A 1 113 ? -16.279 -1.345 -16.080 1.00 92.44 113 ASN A O 1
ATOM 916 N N . HIS A 1 114 ? -16.362 -2.208 -18.145 1.00 93.94 114 HIS A N 1
ATOM 917 C CA . HIS A 1 114 ? -17.231 -3.346 -17.821 1.00 93.94 114 HIS A CA 1
ATOM 918 C C . HIS A 1 114 ? -16.672 -4.325 -16.765 1.00 93.94 114 HIS A C 1
ATOM 920 O O . HIS A 1 114 ? -17.378 -5.246 -16.358 1.00 93.94 114 HIS A O 1
ATOM 926 N N . THR A 1 115 ? -15.420 -4.172 -16.322 1.00 90.31 115 THR A N 1
ATOM 927 C CA . THR A 1 115 ? -14.841 -4.959 -15.223 1.00 90.31 115 THR A CA 1
ATOM 928 C C . THR A 1 115 ? -14.886 -4.238 -13.873 1.00 90.31 115 THR A C 1
ATOM 930 O O . THR A 1 115 ? -14.253 -4.707 -12.926 1.00 90.31 115 THR A O 1
ATOM 933 N N . MET A 1 116 ? -15.624 -3.124 -13.773 1.00 92.75 116 MET A N 1
ATOM 934 C CA . MET A 1 116 ? -15.863 -2.403 -12.520 1.00 92.75 116 MET A CA 1
ATOM 935 C C . MET A 1 116 ? -16.307 -3.353 -11.403 1.00 92.75 116 MET A C 1
ATOM 937 O O . MET A 1 116 ? -17.205 -4.172 -11.587 1.00 92.75 116 MET A O 1
ATOM 941 N N . GLY A 1 117 ? -15.659 -3.249 -10.240 1.00 92.81 117 GLY A N 1
ATOM 942 C CA . GLY A 1 117 ? -15.987 -4.062 -9.066 1.00 92.81 117 GLY A CA 1
ATOM 943 C C . GLY A 1 117 ? -15.424 -5.486 -9.078 1.00 92.81 117 GLY A C 1
ATOM 944 O O . GLY A 1 117 ? -15.660 -6.220 -8.122 1.00 92.81 117 GLY A O 1
ATOM 945 N N . ARG A 1 118 ? -14.649 -5.895 -10.097 1.00 95.38 118 ARG A N 1
ATOM 946 C CA . ARG A 1 118 ? -13.904 -7.165 -10.030 1.00 95.38 118 ARG A CA 1
ATOM 947 C C . ARG A 1 118 ? -12.799 -7.080 -8.980 1.00 95.38 118 ARG A C 1
ATOM 949 O O . ARG A 1 118 ? -11.980 -6.163 -9.013 1.00 95.38 118 ARG A O 1
ATOM 956 N N . LEU A 1 119 ? -12.789 -8.052 -8.069 1.00 97.19 119 LEU A N 1
ATOM 957 C CA . LEU A 1 119 ? -11.911 -8.113 -6.892 1.00 97.19 119 LEU A CA 1
ATOM 958 C C . LEU A 1 119 ? -11.288 -9.509 -6.703 1.00 97.19 119 LEU A C 1
ATOM 960 O O . LEU A 1 119 ? -10.900 -9.874 -5.594 1.00 97.19 119 LEU A O 1
ATOM 964 N N . ASP A 1 120 ? -11.205 -10.311 -7.767 1.00 97.19 120 ASP A N 1
ATOM 965 C CA . ASP A 1 120 ? -10.742 -11.703 -7.713 1.00 97.19 120 ASP A CA 1
ATOM 966 C C . ASP A 1 120 ? -9.342 -11.831 -7.098 1.00 97.19 120 ASP A C 1
ATOM 968 O O . ASP A 1 120 ? -9.116 -12.679 -6.233 1.00 97.19 120 ASP A O 1
ATOM 972 N N . TYR A 1 121 ? -8.408 -10.955 -7.493 1.00 96.81 121 TYR A N 1
ATOM 973 C CA . TYR A 1 121 ? -7.066 -10.920 -6.909 1.00 96.81 121 TYR A CA 1
ATOM 974 C C . TYR A 1 121 ? -7.120 -10.564 -5.424 1.00 96.81 121 TYR A C 1
ATOM 976 O O . TYR A 1 121 ? -6.488 -11.234 -4.608 1.00 96.81 121 TYR A O 1
ATOM 984 N N . CYS A 1 122 ? -7.903 -9.544 -5.072 1.00 98.19 122 CYS A N 1
ATOM 985 C CA . CYS A 1 122 ? -8.047 -9.078 -3.699 1.00 98.19 122 CYS A CA 1
ATOM 986 C C . CYS A 1 122 ? -8.548 -10.200 -2.782 1.00 98.19 122 CYS A C 1
ATOM 988 O O . CYS A 1 122 ? -7.949 -10.466 -1.743 1.00 98.19 122 CYS A O 1
ATOM 990 N N . LEU A 1 123 ? -9.601 -10.911 -3.199 1.00 98.19 123 LEU A N 1
ATOM 991 C CA . LEU A 1 123 ? -10.162 -12.043 -2.461 1.00 98.19 123 LEU A CA 1
ATOM 992 C C . LEU A 1 123 ? -9.174 -13.209 -2.369 1.00 98.19 123 LEU A C 1
ATOM 994 O O . LEU A 1 123 ? -9.008 -13.802 -1.300 1.00 98.19 123 LEU A O 1
ATOM 998 N N . GLN A 1 124 ? -8.497 -13.527 -3.475 1.00 98.44 124 GLN A N 1
ATOM 999 C CA . GLN A 1 124 ? -7.506 -14.596 -3.523 1.00 98.44 124 GLN A CA 1
ATOM 1000 C C . GLN A 1 124 ? -6.362 -14.336 -2.538 1.00 98.44 124 GLN A C 1
ATOM 1002 O O . GLN A 1 124 ? -6.034 -15.208 -1.732 1.00 98.44 124 GLN A O 1
ATOM 1007 N N . VAL A 1 125 ? -5.750 -13.151 -2.600 1.00 98.44 125 VAL A N 1
ATOM 1008 C CA . VAL A 1 125 ? -4.581 -12.820 -1.781 1.00 98.44 125 VAL A CA 1
ATOM 1009 C C . VAL A 1 125 ? -4.964 -12.621 -0.315 1.00 98.44 125 VAL A C 1
ATOM 1011 O O . VAL A 1 125 ? -4.260 -13.105 0.566 1.00 98.44 125 VAL A O 1
ATOM 1014 N N . ALA A 1 126 ? -6.133 -12.033 -0.040 1.00 98.56 126 ALA A N 1
ATOM 1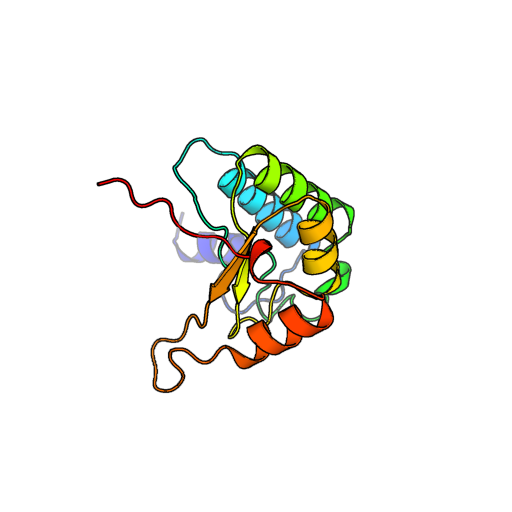015 C CA . ALA A 1 126 ? -6.663 -11.921 1.313 1.00 98.56 126 ALA A CA 1
ATOM 1016 C C . ALA A 1 126 ? -6.827 -13.298 1.967 1.00 98.56 126 ALA A C 1
ATOM 1018 O O . ALA A 1 126 ? -6.381 -13.499 3.095 1.00 98.56 126 ALA A O 1
ATOM 1019 N N . LYS A 1 127 ? -7.391 -14.273 1.241 1.00 98.44 127 LYS A N 1
ATOM 1020 C CA . LYS A 1 127 ? -7.526 -15.649 1.734 1.00 98.44 127 LYS A CA 1
ATOM 1021 C C . LYS A 1 127 ? -6.166 -16.293 2.004 1.00 98.44 127 LYS A C 1
ATOM 1023 O O . LYS A 1 127 ? -5.994 -16.908 3.052 1.00 98.44 127 LYS A O 1
ATOM 1028 N N . LYS A 1 128 ? -5.203 -16.146 1.090 1.00 98.50 128 LYS A N 1
ATOM 1029 C CA . LYS A 1 128 ? -3.849 -16.703 1.252 1.00 98.50 128 LYS A CA 1
ATOM 1030 C C . LYS A 1 128 ? -3.110 -16.123 2.459 1.00 98.50 128 LYS A C 1
ATOM 1032 O O . LYS A 1 128 ? -2.490 -16.870 3.204 1.00 98.50 128 LYS A O 1
ATOM 1037 N N . CYS A 1 129 ? -3.232 -14.818 2.686 1.00 98.62 129 CYS A N 1
ATOM 1038 C CA . CYS A 1 129 ? -2.644 -14.133 3.839 1.00 98.62 129 CYS A CA 1
ATOM 1039 C C . CYS A 1 129 ? -3.478 -14.287 5.128 1.00 98.62 129 CYS A C 1
ATOM 1041 O O . CYS A 1 129 ? -3.143 -13.705 6.162 1.00 98.62 129 CYS A O 1
ATOM 1043 N N . GLY A 1 130 ? -4.581 -15.043 5.080 1.00 98.50 130 GLY A N 1
ATOM 1044 C CA . GLY A 1 130 ? -5.470 -15.265 6.215 1.00 98.50 130 GLY A CA 1
ATOM 1045 C C . GLY A 1 130 ? -6.119 -13.984 6.738 1.00 98.50 130 GLY A C 1
ATOM 1046 O O . GLY A 1 130 ? -6.323 -13.867 7.946 1.00 98.50 130 GLY A O 1
ATOM 1047 N N . LEU A 1 131 ? -6.383 -12.995 5.879 1.00 98.75 131 LEU A N 1
ATOM 1048 C CA . LEU A 1 131 ? -7.093 -11.780 6.274 1.00 98.75 131 LEU A CA 1
ATOM 1049 C C . LEU A 1 131 ? -8.529 -12.124 6.684 1.00 98.75 131 LEU A C 1
ATOM 1051 O O . LEU A 1 131 ? -9.219 -12.922 6.050 1.00 98.75 131 LEU A O 1
ATOM 1055 N N . THR A 1 132 ? -8.978 -11.487 7.751 1.00 98.38 132 THR A N 1
ATOM 1056 C CA . THR A 1 132 ? -10.303 -11.624 8.348 1.00 98.38 132 THR A CA 1
ATOM 1057 C C . THR A 1 132 ? -11.020 -10.283 8.312 1.00 98.38 132 THR A C 1
ATOM 1059 O O . THR A 1 132 ? -10.423 -9.250 8.025 1.00 98.38 132 THR A O 1
ATOM 1062 N N . ARG A 1 133 ? -12.310 -10.262 8.659 1.00 97.25 133 ARG A N 1
ATOM 1063 C CA . ARG A 1 133 ? -13.099 -9.022 8.679 1.00 97.25 133 ARG A CA 1
ATOM 1064 C C . ARG A 1 133 ? -12.480 -7.921 9.554 1.00 97.25 133 ARG A C 1
ATOM 1066 O O . ARG A 1 133 ? -12.597 -6.755 9.200 1.00 97.25 133 ARG A O 1
ATOM 1073 N N . SER A 1 134 ? -11.821 -8.267 10.662 1.00 97.88 134 SER A N 1
ATOM 1074 C CA . SER A 1 134 ? -11.169 -7.290 11.548 1.00 97.88 134 SER A CA 1
ATOM 1075 C C . SER A 1 134 ? -9.909 -6.663 10.954 1.00 97.88 134 SER A C 1
ATOM 1077 O O . SER A 1 134 ? -9.422 -5.668 11.488 1.00 97.88 134 SER A O 1
ATOM 1079 N N . ASP A 1 135 ? -9.378 -7.226 9.869 1.00 98.75 135 ASP A N 1
ATOM 1080 C CA . ASP A 1 135 ? -8.220 -6.687 9.156 1.00 98.75 135 ASP A CA 1
ATOM 1081 C C . ASP A 1 135 ? -8.627 -5.604 8.143 1.00 98.75 135 ASP A C 1
ATOM 1083 O O . ASP A 1 135 ? -7.765 -4.961 7.559 1.00 98.75 135 ASP A O 1
ATOM 1087 N N . PHE A 1 136 ? -9.924 -5.35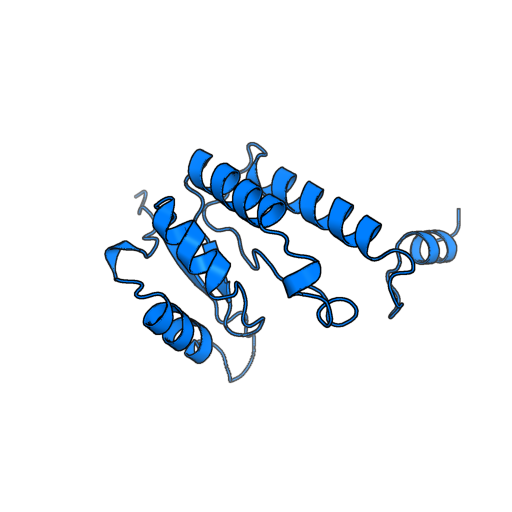6 7.936 1.00 98.50 136 PHE A N 1
ATOM 1088 C CA . PHE A 1 136 ? -10.398 -4.366 6.970 1.00 98.50 136 PHE A CA 1
ATOM 1089 C C . PHE A 1 136 ? -10.715 -3.021 7.609 1.00 98.50 136 PHE A C 1
ATOM 1091 O O . PHE A 1 136 ? -11.266 -2.932 8.708 1.00 98.50 136 PHE A O 1
ATOM 1098 N N . PHE A 1 137 ? -10.366 -1.964 6.882 1.00 97.88 137 PHE A N 1
ATOM 1099 C CA . PHE A 1 137 ? -10.679 -0.596 7.251 1.00 97.88 137 PHE A CA 1
ATOM 1100 C C . PHE A 1 137 ? -12.180 -0.347 7.108 1.00 97.88 137 PHE A C 1
ATOM 1102 O O . PHE A 1 137 ? -12.800 -0.716 6.109 1.00 97.88 137 PHE A O 1
ATOM 1109 N N . VAL A 1 138 ? -12.756 0.306 8.113 1.00 94.69 138 VAL A N 1
ATOM 1110 C CA . VAL A 1 138 ? -14.143 0.766 8.099 1.00 94.69 138 VAL A CA 1
ATOM 1111 C C . VAL A 1 138 ? -14.106 2.278 8.301 1.00 94.69 138 VAL A C 1
ATOM 1113 O O . VAL A 1 138 ? -13.646 2.717 9.359 1.00 94.69 138 VAL A O 1
ATOM 1116 N N . PRO A 1 139 ? -14.559 3.081 7.322 1.00 89.25 139 PRO A N 1
ATOM 1117 C CA . PRO A 1 139 ? -14.539 4.528 7.457 1.00 89.25 139 PRO A CA 1
ATOM 1118 C C . PRO A 1 139 ? -15.410 4.949 8.639 1.00 89.25 139 PRO A C 1
ATOM 1120 O O . PRO A 1 139 ? -16.540 4.477 8.806 1.00 89.25 139 PRO A O 1
ATOM 1123 N N . LYS A 1 140 ? -14.884 5.853 9.468 1.00 83.00 140 LYS A N 1
ATOM 1124 C CA . LYS A 1 140 ? -15.676 6.463 10.533 1.00 83.00 140 LYS A CA 1
ATOM 1125 C C . LYS A 1 140 ? -16.705 7.374 9.880 1.00 83.00 140 LYS A C 1
ATOM 1127 O O . LYS A 1 140 ? -16.357 8.283 9.133 1.00 83.00 140 LYS A O 1
ATOM 1132 N N . ARG A 1 141 ? -17.98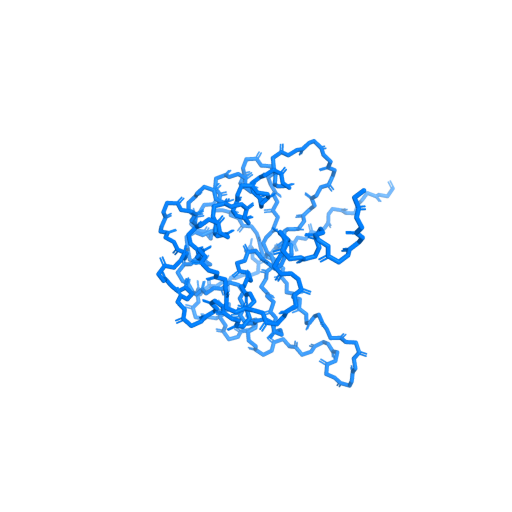2 7.140 10.167 1.00 78.25 141 ARG A N 1
ATOM 1133 C CA . ARG A 1 141 ? -19.033 8.079 9.790 1.00 78.25 141 ARG A CA 1
ATOM 1134 C C . ARG A 1 141 ? -18.975 9.249 10.771 1.00 78.25 141 ARG A C 1
ATOM 1136 O O . ARG A 1 141 ? -19.367 9.084 11.921 1.00 78.25 141 ARG A O 1
ATOM 1143 N N . ALA A 1 142 ? -18.458 10.392 10.336 1.00 69.88 142 ALA A N 1
ATOM 1144 C CA . ALA A 1 142 ? -18.733 11.659 11.002 1.00 69.88 142 ALA A CA 1
ATOM 1145 C C . ALA A 1 142 ? -20.077 12.160 10.453 1.00 69.88 142 ALA A C 1
ATOM 1147 O O . ALA A 1 142 ? -20.208 12.340 9.241 1.00 69.88 142 ALA A O 1
ATOM 1148 N N . LEU A 1 143 ? -21.089 12.241 11.319 1.00 52.66 143 LEU A N 1
ATOM 1149 C CA . LEU A 1 143 ? -22.371 12.888 11.029 1.00 52.66 143 LEU A CA 1
ATOM 1150 C C . LEU A 1 143 ? -22.309 14.346 11.475 1.00 52.66 143 LEU A C 1
ATOM 1152 O O . LEU A 1 143 ? -21.670 14.588 12.524 1.00 52.66 143 LEU A O 1
#

Radius of gyration: 16.68 Å; chains: 1; bounding box: 42×43×38 Å

Secondary structure (DSSP, 8-state):
--HHHHHHHTTTTT---S-HHHHHHHHHHHHHHHHHSSS--SEESSTT---TTTGGGHHHHS-HHHHHHHHHHHHHHT-EEEEETTTTBS-HHHHHHHHHTT--EEEE----STTTT--HHHHHHHHHTT--GGGB-------

pLDDT: mean 89.52, std 17.11, range [39.03, 98.88]